Protein AF-A0ABD5Y658-F1 (afdb_monomer_lite)

Secondary structure (DSSP, 8-state):
---EEEEEEEEEESSHHHHHHHHHHHHHTTSB-TTS-B--S----------SEETTTTEEEEEEEEEESGGGSHHHH-TTEEEEEEEEEESSSSS-EEEEEE-GGGGS--TT---SEEEEEE-HHHHHHHTT-----TTTS-HHHHHHHHHHHHHHHHHHHSPPPPTTS-SSS--

Structure (mmCIF, N/CA/C/O backbone):
data_AF-A0ABD5Y658-F1
#
_entry.id   AF-A0ABD5Y658-F1
#
loop_
_atom_site.group_PDB
_atom_site.id
_atom_site.type_symbol
_atom_site.label_atom_id
_atom_site.label_alt_id
_atom_site.label_comp_id
_atom_site.label_asym_id
_atom_site.label_entity_id
_atom_site.label_seq_id
_atom_site.pdbx_PDB_ins_code
_atom_site.Cartn_x
_atom_site.Cartn_y
_atom_site.Cartn_z
_atom_site.occupancy
_atom_site.B_iso_or_equiv
_atom_site.auth_seq_id
_atom_site.auth_comp_id
_atom_site.auth_asym_id
_atom_site.auth_atom_id
_atom_site.pdbx_PDB_model_num
ATOM 1 N N . MET A 1 1 ? 17.519 9.164 2.815 1.00 67.25 1 MET A N 1
ATOM 2 C CA . MET A 1 1 ? 17.135 9.092 1.383 1.00 67.25 1 MET A CA 1
ATOM 3 C C . MET A 1 1 ? 15.615 9.175 1.281 1.00 67.25 1 MET A C 1
ATOM 5 O O . MET A 1 1 ? 14.969 8.716 2.213 1.00 67.25 1 MET A O 1
ATOM 9 N N . SER A 1 2 ? 15.029 9.773 0.244 1.00 81.75 2 SER A N 1
ATOM 10 C CA . SER A 1 2 ? 13.578 9.704 -0.038 1.00 81.75 2 SER A CA 1
ATOM 11 C C . SER A 1 2 ? 13.346 8.867 -1.292 1.00 81.75 2 SER A C 1
ATOM 13 O O . SER A 1 2 ? 14.250 8.839 -2.120 1.00 81.75 2 SER A O 1
ATOM 15 N N . PHE A 1 3 ? 12.192 8.214 -1.407 1.00 87.62 3 PHE A N 1
ATOM 16 C CA . PHE A 1 3 ? 11.737 7.584 -2.650 1.00 87.62 3 PHE A CA 1
ATOM 17 C C . PHE A 1 3 ? 10.263 7.921 -2.898 1.00 87.62 3 PHE A C 1
ATOM 19 O O . PHE A 1 3 ? 9.556 8.303 -1.955 1.00 87.62 3 PHE A O 1
ATOM 26 N N . TYR A 1 4 ? 9.816 7.753 -4.137 1.00 90.44 4 TYR A N 1
ATOM 27 C CA . TYR A 1 4 ? 8.427 7.944 -4.550 1.00 90.44 4 TYR A CA 1
ATOM 28 C C . TYR A 1 4 ? 7.811 6.629 -5.017 1.00 90.44 4 TYR A C 1
ATOM 30 O O . TYR A 1 4 ? 8.437 5.849 -5.739 1.00 90.44 4 TYR A O 1
ATOM 38 N N . ALA A 1 5 ? 6.574 6.397 -4.597 1.00 93.19 5 ALA A N 1
ATOM 39 C CA . ALA A 1 5 ? 5.818 5.213 -4.961 1.00 93.19 5 ALA A CA 1
ATOM 40 C C . ALA A 1 5 ? 4.386 5.595 -5.307 1.00 93.19 5 ALA A C 1
ATOM 42 O O . ALA A 1 5 ? 3.806 6.454 -4.638 1.00 93.19 5 ALA A O 1
ATOM 43 N N . THR A 1 6 ? 3.822 4.943 -6.315 1.00 93.81 6 THR A N 1
ATOM 44 C CA . THR A 1 6 ? 2.373 4.922 -6.475 1.00 93.81 6 THR A CA 1
ATOM 45 C C . THR A 1 6 ? 1.817 3.959 -5.436 1.00 93.81 6 THR A C 1
ATOM 47 O O . THR A 1 6 ? 2.302 2.832 -5.319 1.00 93.81 6 THR A O 1
ATOM 50 N N . VAL A 1 7 ? 0.855 4.421 -4.643 1.00 94.19 7 VAL A N 1
ATOM 51 C CA . VAL A 1 7 ? 0.183 3.622 -3.610 1.00 94.19 7 VAL A CA 1
ATOM 52 C C . VAL A 1 7 ? -1.312 3.743 -3.833 1.00 94.19 7 VAL A C 1
ATOM 54 O O . VAL A 1 7 ? -1.801 4.840 -4.067 1.00 94.19 7 VAL A O 1
ATOM 57 N N . VAL A 1 8 ? 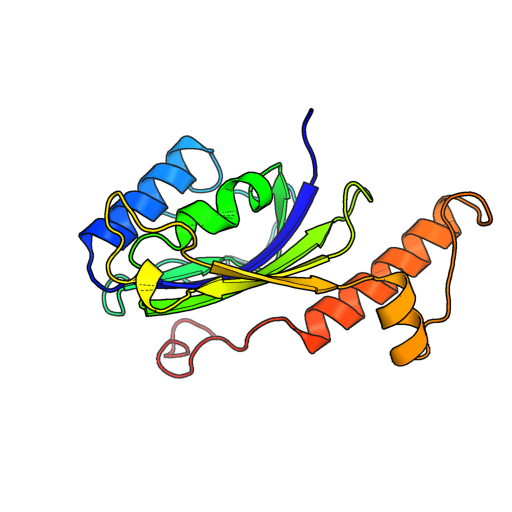-2.029 2.630 -3.744 1.00 93.75 8 VAL A N 1
ATOM 58 C CA . VAL A 1 8 ? -3.490 2.594 -3.825 1.00 93.75 8 VAL A CA 1
ATOM 59 C C . VAL A 1 8 ? -4.027 1.460 -2.975 1.00 93.75 8 VAL A C 1
ATOM 61 O O . VAL A 1 8 ? -3.388 0.416 -2.833 1.00 93.75 8 VAL A O 1
ATOM 64 N N . GLY A 1 9 ? -5.211 1.658 -2.414 1.00 94.38 9 GLY A N 1
ATOM 65 C CA . GLY A 1 9 ? -6.013 0.575 -1.882 1.00 94.38 9 GLY A CA 1
ATOM 66 C C . GLY A 1 9 ? -6.850 0.990 -0.692 1.00 94.38 9 GLY A C 1
ATOM 67 O O . GLY A 1 9 ? -7.291 2.132 -0.600 1.00 94.38 9 GLY A O 1
ATOM 68 N N . TYR A 1 10 ? -7.104 0.057 0.215 1.00 94.62 10 TYR A N 1
ATOM 69 C CA . TYR A 1 10 ? -7.946 0.309 1.377 1.00 94.62 10 TYR A CA 1
ATOM 70 C C . TYR A 1 10 ? -7.533 -0.548 2.572 1.00 94.62 10 TYR A C 1
ATOM 72 O O . TYR A 1 10 ? -6.912 -1.602 2.424 1.00 94.62 10 TYR A O 1
ATOM 80 N N . ILE A 1 11 ? -7.899 -0.097 3.769 1.00 95.94 11 ILE A N 1
ATOM 81 C CA . ILE A 1 11 ? -7.718 -0.831 5.021 1.00 95.94 11 ILE A CA 1
ATOM 82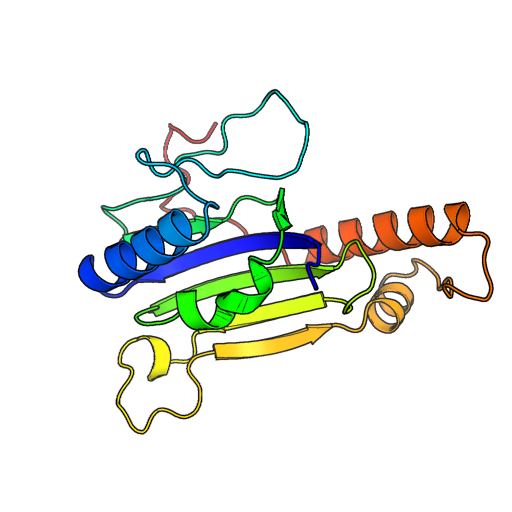 C C . ILE A 1 11 ? -8.983 -0.668 5.857 1.00 95.94 11 ILE A C 1
ATOM 84 O O . ILE A 1 11 ? -9.397 0.455 6.145 1.00 95.94 11 ILE A O 1
ATOM 88 N N . GLN A 1 12 ? -9.573 -1.787 6.266 1.00 95.56 12 GLN A N 1
ATOM 89 C CA . GLN A 1 12 ? -10.685 -1.820 7.206 1.00 95.56 12 GLN A CA 1
ATOM 90 C C . GLN A 1 12 ? -10.184 -2.209 8.595 1.00 95.56 12 GLN A C 1
ATOM 92 O O . GLN A 1 12 ? -9.413 -3.159 8.746 1.00 95.56 12 GLN A O 1
ATOM 97 N N . TYR A 1 13 ? -10.638 -1.492 9.617 1.00 96.56 13 TYR A N 1
ATOM 98 C CA . TYR A 1 13 ? -10.183 -1.645 10.993 1.00 96.56 13 TYR A CA 1
ATOM 99 C C . TYR A 1 13 ? -11.254 -2.263 11.882 1.00 96.56 13 TYR A C 1
ATOM 101 O O . TYR A 1 13 ? -12.448 -2.019 11.742 1.00 96.56 13 TYR A O 1
ATOM 109 N N . ARG A 1 14 ? -10.809 -3.004 12.899 1.00 96.06 14 ARG A N 1
ATOM 110 C CA . ARG A 1 14 ? -11.710 -3.622 13.885 1.00 96.06 14 ARG A CA 1
ATOM 111 C C . ARG A 1 14 ? -12.394 -2.627 14.825 1.00 96.06 14 ARG A C 1
ATOM 113 O O . ARG A 1 14 ? -13.366 -2.983 15.485 1.00 96.06 14 ARG A O 1
ATOM 120 N N . SER A 1 15 ? -11.813 -1.439 15.013 1.00 96.19 15 SER A N 1
ATOM 121 C CA . SER A 1 15 ? -12.356 -0.406 15.899 1.00 96.19 15 SER A CA 1
ATOM 122 C C . SER A 1 15 ? -11.865 0.991 15.529 1.00 96.19 15 SER A C 1
ATOM 124 O O . SER A 1 15 ? -10.781 1.150 14.962 1.00 96.19 15 SER A O 1
ATOM 126 N N . GLN A 1 16 ? -12.634 2.002 15.946 1.00 96.56 16 GLN A N 1
ATOM 127 C CA . GLN A 1 16 ? -12.309 3.416 15.743 1.00 96.56 16 GLN A CA 1
ATOM 128 C C . GLN A 1 16 ? -10.918 3.780 16.272 1.00 96.56 16 GLN A C 1
ATOM 130 O O . GLN A 1 16 ? -10.183 4.497 15.614 1.00 96.56 16 GLN A O 1
ATOM 135 N N . THR A 1 17 ? -10.502 3.221 17.412 1.00 96.44 17 THR A N 1
ATOM 136 C CA . THR A 1 17 ? -9.178 3.492 17.995 1.00 96.44 17 THR A CA 1
ATOM 137 C C . THR A 1 17 ? -8.022 3.130 17.059 1.00 96.44 17 THR A C 1
ATOM 139 O O . THR A 1 17 ? -7.010 3.826 17.051 1.00 96.44 17 THR A O 1
ATOM 142 N N . PHE A 1 18 ? -8.143 2.047 16.282 1.00 96.94 18 PHE A N 1
ATOM 143 C CA . PHE A 1 18 ? -7.098 1.667 15.324 1.00 96.94 18 PHE A CA 1
ATOM 144 C C . PHE A 1 18 ? -7.137 2.534 14.068 1.00 96.94 18 PHE A C 1
ATOM 146 O O . PHE A 1 18 ? -6.075 2.943 13.601 1.00 96.94 18 PHE A O 1
ATOM 153 N N . LEU A 1 19 ? -8.336 2.875 13.584 1.00 96.81 19 LEU A N 1
ATOM 154 C CA . LEU A 1 19 ? -8.494 3.838 12.496 1.00 96.81 19 LEU A CA 1
ATOM 155 C C . LEU A 1 19 ? -7.871 5.190 12.878 1.00 96.81 19 LEU A C 1
ATOM 157 O O . LEU A 1 19 ? -7.011 5.687 12.159 1.00 96.81 19 LEU A O 1
ATOM 161 N N . ASP A 1 20 ? -8.211 5.739 14.045 1.00 96.19 20 ASP A N 1
ATOM 162 C CA . ASP A 1 20 ? -7.666 7.008 14.543 1.00 96.19 20 ASP A CA 1
ATOM 163 C C . ASP A 1 20 ? -6.134 6.973 14.636 1.00 96.19 20 ASP A C 1
ATOM 165 O O . ASP A 1 20 ? -5.464 7.905 14.195 1.00 96.19 20 ASP A O 1
ATOM 169 N N . ALA A 1 21 ? -5.560 5.874 15.138 1.00 96.12 21 ALA A N 1
ATOM 170 C CA . ALA A 1 21 ? -4.110 5.711 15.220 1.00 96.12 21 ALA A CA 1
ATOM 171 C C . ALA A 1 21 ? -3.435 5.694 13.835 1.00 96.12 21 ALA A C 1
ATOM 173 O O . ALA A 1 21 ? -2.336 6.239 13.673 1.00 96.12 21 ALA A O 1
ATOM 174 N N . ALA A 1 22 ? -4.076 5.089 12.830 1.00 96.56 22 ALA A N 1
ATOM 175 C CA . ALA A 1 22 ? -3.599 5.124 11.452 1.00 96.56 22 ALA A CA 1
ATOM 176 C C . ALA A 1 22 ? -3.693 6.540 10.862 1.00 96.56 22 ALA A C 1
ATOM 178 O O . ALA A 1 22 ? -2.718 7.019 10.278 1.00 96.56 22 ALA A O 1
ATOM 179 N N . LEU A 1 23 ? -4.809 7.245 11.078 1.00 95.69 23 LEU A N 1
ATOM 180 C CA . LEU A 1 23 ? -4.991 8.632 10.638 1.00 95.69 23 LEU A CA 1
ATOM 181 C C . LEU A 1 23 ? -3.960 9.567 11.275 1.00 95.69 23 LEU A C 1
ATOM 183 O O . LEU A 1 23 ? -3.337 10.362 10.577 1.00 95.69 23 LEU A O 1
ATOM 187 N N . ASP A 1 24 ? -3.707 9.440 12.576 1.00 95.88 24 ASP A N 1
ATOM 188 C CA . ASP A 1 24 ? -2.701 10.238 13.280 1.00 95.88 24 ASP A CA 1
ATOM 189 C C . ASP A 1 24 ? -1.295 9.993 12.738 1.00 95.88 24 ASP A C 1
ATOM 191 O O . ASP A 1 24 ? -0.528 10.938 12.537 1.00 95.88 24 ASP A O 1
ATOM 195 N N . LYS A 1 25 ? -0.959 8.736 12.433 1.00 95.88 25 LYS A N 1
ATOM 196 C CA . LYS A 1 25 ? 0.310 8.399 11.785 1.00 95.88 25 LYS A CA 1
ATOM 197 C C . LYS A 1 25 ? 0.422 9.036 10.400 1.00 95.88 25 LYS A C 1
ATOM 199 O O . LYS A 1 25 ? 1.484 9.565 10.062 1.00 95.88 25 LYS A O 1
ATOM 204 N N . LEU A 1 26 ? -0.655 9.013 9.617 1.00 95.75 26 LEU A N 1
ATOM 205 C CA . LEU A 1 26 ? -0.678 9.600 8.281 1.00 95.75 26 LEU A CA 1
ATOM 206 C C . LEU A 1 26 ? -0.563 11.131 8.314 1.00 95.75 26 LEU A C 1
ATOM 208 O O . LEU A 1 26 ? 0.215 11.707 7.551 1.00 95.75 26 LEU A O 1
ATOM 212 N N . ARG A 1 27 ? -1.266 11.785 9.245 1.00 94.69 27 ARG A N 1
ATOM 213 C CA . ARG A 1 27 ? -1.168 13.231 9.502 1.00 94.69 27 ARG A CA 1
ATOM 214 C C . ARG A 1 27 ? 0.230 13.625 9.966 1.00 94.69 27 ARG A C 1
ATOM 216 O O . ARG A 1 27 ? 0.804 14.578 9.447 1.00 94.69 27 ARG A O 1
ATOM 223 N N . TYR A 1 28 ? 0.814 12.872 10.901 1.00 94.75 28 TYR A N 1
ATOM 224 C CA . TYR A 1 28 ? 2.172 13.120 11.393 1.00 94.75 28 TYR A CA 1
ATOM 225 C C . TYR A 1 28 ? 3.219 13.010 10.278 1.00 94.75 28 TYR A C 1
ATOM 227 O O . TYR A 1 28 ? 4.169 13.791 10.234 1.00 94.75 28 TYR A O 1
ATOM 235 N N . GLY A 1 29 ? 3.038 12.062 9.358 1.00 92.56 29 GLY A N 1
ATOM 236 C CA . GLY A 1 29 ? 3.889 11.925 8.179 1.00 92.56 29 GLY A CA 1
ATOM 237 C C . GLY A 1 29 ? 3.610 12.932 7.061 1.00 92.56 29 GLY A C 1
ATOM 238 O O . GLY A 1 29 ? 4.386 12.999 6.110 1.00 92.56 29 GLY A O 1
ATOM 239 N N . GLY A 1 30 ? 2.550 13.738 7.183 1.00 91.75 30 GLY A N 1
ATOM 240 C CA . GLY A 1 30 ? 2.189 14.789 6.234 1.00 91.75 30 GLY A CA 1
ATOM 241 C C . GLY A 1 30 ? 1.429 14.314 4.995 1.00 91.75 30 GLY A C 1
ATOM 242 O O . GLY A 1 30 ? 1.288 15.105 4.066 1.00 91.75 30 GLY A O 1
ATOM 243 N N . TRP A 1 31 ? 0.944 13.067 4.973 1.00 92.75 31 TRP A N 1
ATOM 244 C CA . TRP A 1 31 ? 0.146 12.517 3.865 1.00 92.75 31 TRP A CA 1
ATOM 245 C C . TRP A 1 31 ? -1.343 12.817 3.994 1.00 92.75 31 TRP A C 1
ATOM 247 O O . TRP A 1 31 ? -2.048 12.767 2.996 1.00 92.75 31 TRP A O 1
ATOM 257 N N . LEU A 1 32 ? -1.808 13.143 5.201 1.00 91.31 32 LEU A N 1
ATOM 258 C CA . LEU A 1 32 ? -3.147 13.670 5.447 1.00 91.31 32 LEU A CA 1
ATOM 259 C C . LEU A 1 32 ? -3.058 15.066 6.062 1.00 91.31 32 LEU A C 1
ATOM 261 O O . LEU A 1 32 ? -2.141 15.360 6.837 1.00 91.31 32 LEU A O 1
ATOM 265 N N . ASP A 1 33 ? -4.025 15.919 5.747 1.00 88.00 33 ASP A N 1
ATOM 266 C CA . ASP A 1 33 ? -4.251 17.159 6.480 1.00 88.00 33 ASP A CA 1
ATOM 267 C C . ASP A 1 33 ? -5.177 16.969 7.700 1.00 88.00 33 ASP A C 1
ATOM 269 O O . ASP A 1 33 ? -5.534 15.854 8.091 1.00 88.00 33 ASP A O 1
ATOM 273 N N . THR A 1 34 ? -5.542 18.076 8.349 1.00 87.00 34 THR A N 1
ATOM 274 C CA . THR A 1 34 ? -6.420 18.072 9.530 1.00 87.00 34 THR A CA 1
ATOM 275 C C . THR A 1 34 ? -7.860 17.667 9.224 1.00 87.00 34 THR A C 1
ATOM 277 O O . THR A 1 34 ? -8.595 17.337 10.149 1.00 87.00 34 THR A O 1
ATOM 280 N N . GLU A 1 35 ? -8.257 17.689 7.955 1.00 86.06 35 GLU A N 1
ATOM 281 C CA . GLU A 1 35 ? -9.583 17.318 7.462 1.00 86.06 35 GLU A CA 1
ATOM 282 C C . GLU A 1 35 ? -9.600 15.900 6.863 1.00 86.06 35 GLU A C 1
ATOM 284 O O . GLU A 1 35 ? -10.620 15.476 6.331 1.00 86.06 35 GLU A O 1
ATOM 289 N N . ASN A 1 36 ? -8.503 15.138 6.996 1.00 85.62 36 ASN A N 1
ATOM 290 C CA . ASN A 1 36 ? -8.302 13.816 6.387 1.00 85.62 36 ASN A CA 1
ATOM 291 C C . ASN A 1 36 ? -8.257 13.820 4.855 1.00 85.62 36 ASN A C 1
ATOM 293 O O . ASN A 1 36 ? -8.537 12.796 4.231 1.00 85.62 36 ASN A O 1
ATOM 297 N N . GLN A 1 37 ? -7.863 14.934 4.244 1.00 86.12 37 GLN A N 1
ATOM 298 C CA . GLN A 1 37 ? -7.618 14.988 2.808 1.00 86.12 37 GLN A CA 1
ATOM 299 C C . GLN A 1 37 ? -6.183 14.556 2.502 1.00 86.12 37 GLN A C 1
ATOM 301 O O . GLN A 1 37 ? -5.238 14.958 3.193 1.00 86.12 37 GLN A O 1
ATOM 306 N N . TRP A 1 38 ? -6.015 13.735 1.462 1.00 88.38 38 TRP A N 1
ATOM 307 C CA . TRP A 1 38 ? -4.698 13.275 1.032 1.00 88.38 38 TRP A CA 1
ATOM 308 C C . TRP A 1 38 ? -3.871 14.403 0.426 1.00 88.38 38 TRP A C 1
ATOM 310 O O . TRP A 1 38 ? -4.339 15.186 -0.394 1.00 88.38 38 TRP A O 1
ATOM 320 N N . ARG A 1 39 ? -2.599 14.445 0.816 1.00 86.88 39 ARG A N 1
ATOM 321 C CA . ARG A 1 39 ? -1.568 15.291 0.223 1.00 86.88 39 ARG A CA 1
ATOM 322 C C . ARG A 1 39 ? -0.678 14.424 -0.645 1.00 86.88 39 ARG A C 1
ATOM 324 O O . ARG A 1 39 ? 0.011 13.535 -0.138 1.00 86.88 39 ARG A O 1
ATOM 331 N N . THR A 1 40 ? -0.704 14.694 -1.939 1.00 78.88 40 THR A N 1
ATOM 332 C CA . THR A 1 40 ? 0.022 13.931 -2.950 1.00 78.88 40 THR A CA 1
ATOM 333 C C . THR A 1 40 ? 1.060 14.825 -3.622 1.00 78.88 40 THR A C 1
ATOM 335 O O . THR A 1 40 ? 0.983 16.054 -3.557 1.00 78.88 40 THR A O 1
ATOM 338 N N . ASP A 1 41 ? 2.094 14.215 -4.203 1.00 74.38 41 ASP A N 1
ATOM 339 C CA . ASP A 1 41 ? 3.148 14.958 -4.910 1.00 74.38 41 ASP A CA 1
ATOM 340 C C . ASP A 1 41 ? 2.812 15.179 -6.398 1.00 74.38 41 ASP A C 1
ATOM 342 O O . ASP A 1 41 ? 3.621 15.744 -7.144 1.00 74.38 41 ASP A O 1
ATOM 346 N N . SER A 1 42 ? 1.635 14.743 -6.861 1.00 62.53 42 SER A N 1
ATOM 347 C CA . SER A 1 42 ? 1.178 15.009 -8.219 1.00 62.53 42 SER A CA 1
ATOM 348 C C . SER A 1 42 ? 0.697 16.464 -8.327 1.00 62.53 42 SER A C 1
ATOM 350 O O . SER A 1 42 ? -0.109 16.953 -7.545 1.00 62.53 42 SER A O 1
ATOM 352 N N . GLN A 1 43 ? 1.203 17.206 -9.318 1.00 47.91 43 GLN A N 1
ATOM 353 C CA . GLN A 1 43 ? 0.736 18.572 -9.630 1.00 47.91 43 GLN A CA 1
ATOM 354 C C . GLN A 1 43 ? -0.643 18.580 -10.318 1.00 47.91 43 GLN A C 1
ATOM 356 O O . GLN A 1 43 ? -0.995 19.539 -11.004 1.00 47.91 43 GLN A O 1
ATOM 361 N N . SER A 1 44 ? -1.402 17.494 -10.201 1.00 46.06 44 SER A N 1
ATOM 362 C CA . SER A 1 44 ? -2.687 17.336 -10.859 1.00 46.06 44 SER A CA 1
ATOM 363 C C . SER A 1 44 ? -3.758 18.042 -10.036 1.00 46.06 44 SER A C 1
ATOM 365 O O . SER A 1 44 ? -4.416 17.448 -9.191 1.00 46.06 44 SER A O 1
ATOM 367 N N . GLU A 1 45 ? -3.926 19.340 -10.292 1.00 41.22 45 GLU A N 1
ATOM 368 C CA . GLU A 1 45 ? -5.173 20.037 -9.987 1.00 41.22 45 GLU A CA 1
ATOM 369 C C . GLU A 1 45 ? -6.332 19.271 -10.645 1.00 41.22 45 GLU A C 1
ATOM 371 O O . GLU A 1 45 ? -6.325 19.096 -11.866 1.00 41.22 45 GLU A O 1
ATOM 376 N N . GLY A 1 46 ? -7.342 18.841 -9.885 1.00 40.66 46 GLY A N 1
ATOM 377 C CA . GLY A 1 46 ? -8.641 18.583 -10.508 1.00 40.66 46 GLY A CA 1
ATOM 378 C C . GLY A 1 46 ? -9.631 17.737 -9.737 1.00 40.66 46 GLY A C 1
ATOM 379 O O . GLY A 1 46 ? -10.735 18.214 -9.496 1.00 40.66 46 GLY A O 1
ATOM 380 N N . ASP A 1 47 ? -9.272 16.523 -9.335 1.00 39.56 47 ASP A N 1
ATOM 381 C CA . ASP A 1 47 ? -10.287 15.577 -8.875 1.00 39.56 47 ASP A CA 1
ATOM 382 C C . ASP A 1 47 ? -10.174 15.376 -7.369 1.00 39.56 47 ASP A C 1
ATOM 384 O O . ASP A 1 47 ? -9.221 14.782 -6.864 1.00 39.56 47 ASP A O 1
ATOM 388 N N . ALA A 1 48 ? -11.155 15.916 -6.640 1.00 41.75 48 ALA A N 1
ATOM 389 C CA . ALA A 1 48 ? -11.356 15.585 -5.241 1.00 41.75 48 ALA A CA 1
ATOM 390 C C . ALA A 1 48 ? -11.479 14.063 -5.150 1.00 41.75 48 ALA A C 1
ATOM 392 O O . ALA A 1 48 ? -12.459 13.484 -5.620 1.00 41.75 48 ALA A O 1
ATOM 393 N N . HIS A 1 49 ? -10.460 13.408 -4.594 1.00 51.12 49 HIS A N 1
ATOM 394 C CA . HIS A 1 49 ? -10.570 11.991 -4.310 1.00 51.12 49 HIS A CA 1
ATOM 395 C C . HIS A 1 49 ? -11.786 11.790 -3.395 1.00 51.12 49 HIS A C 1
ATOM 397 O O . HIS A 1 49 ? -11.967 12.575 -2.456 1.00 51.12 49 HIS A O 1
ATOM 403 N N . PRO A 1 50 ? -12.636 10.785 -3.670 1.00 54.66 50 PRO A N 1
ATOM 404 C CA . PRO A 1 50 ? -13.801 10.508 -2.845 1.00 54.66 50 PRO A CA 1
ATOM 405 C C . PRO A 1 50 ? -13.415 10.361 -1.368 1.00 54.66 50 PRO A C 1
ATOM 407 O O . PRO A 1 50 ? -12.249 10.079 -1.058 1.00 54.66 50 PRO A O 1
ATOM 410 N N . SER A 1 51 ? -14.389 10.553 -0.466 1.00 60.88 51 SER A N 1
ATOM 411 C CA . SER A 1 51 ? -14.173 10.534 0.989 1.00 60.88 51 SER A CA 1
ATOM 412 C C . SER A 1 51 ? -13.245 9.389 1.381 1.00 60.88 51 SER A C 1
ATOM 414 O O . SER A 1 51 ? -13.592 8.214 1.297 1.00 60.88 51 SER A O 1
ATOM 416 N N . SER A 1 52 ? -12.022 9.749 1.762 1.00 79.62 52 SER A N 1
ATOM 417 C CA . SER A 1 52 ? -10.935 8.788 1.945 1.00 79.62 52 SER A CA 1
ATOM 418 C C . SER A 1 52 ? -10.968 8.105 3.309 1.00 79.62 52 SER A C 1
ATOM 420 O O . SER A 1 52 ? -10.155 7.232 3.604 1.00 79.62 52 SER A O 1
ATOM 422 N N . VAL A 1 53 ? -11.912 8.514 4.152 1.00 87.75 53 VAL A N 1
ATOM 423 C CA . VAL A 1 53 ? -12.191 7.914 5.447 1.00 87.75 53 VAL A CA 1
ATOM 424 C C . VAL A 1 53 ? -13.694 7.723 5.547 1.00 87.75 53 VAL A C 1
ATOM 426 O O . VAL A 1 53 ? -14.459 8.674 5.396 1.00 87.75 53 VAL A O 1
ATOM 429 N N . ASP A 1 54 ? -14.104 6.498 5.836 1.00 87.75 54 ASP A N 1
ATOM 430 C CA . ASP A 1 54 ? -15.470 6.167 6.209 1.00 87.75 54 ASP A CA 1
ATOM 431 C C . ASP A 1 54 ? -15.445 5.660 7.652 1.00 87.75 54 ASP A C 1
ATOM 433 O O . ASP A 1 54 ? -15.073 4.521 7.944 1.00 87.75 54 ASP A O 1
ATOM 437 N N . SER A 1 55 ? -15.802 6.549 8.576 1.00 87.62 55 SER A N 1
ATOM 438 C CA . SER A 1 55 ? -15.821 6.248 10.008 1.00 87.62 55 SER A CA 1
ATOM 439 C C . SER A 1 55 ? -16.953 5.297 10.400 1.00 87.62 55 SER A C 1
ATOM 441 O O . SER A 1 55 ? -16.850 4.644 11.436 1.00 87.62 55 SER A O 1
ATOM 443 N N . GLU A 1 56 ? -18.027 5.199 9.609 1.00 88.88 56 GLU A N 1
ATOM 444 C CA . GLU A 1 56 ? -19.132 4.277 9.896 1.00 88.88 56 GLU A CA 1
ATOM 445 C C . GLU A 1 56 ? -18.704 2.833 9.626 1.00 88.88 56 GLU A C 1
ATOM 447 O O . GLU A 1 56 ? -18.965 1.943 10.438 1.00 88.88 56 GLU A O 1
ATOM 452 N N . ASN A 1 57 ? -17.974 2.619 8.529 1.00 89.88 57 ASN A N 1
ATOM 453 C CA . ASN A 1 57 ? -17.445 1.313 8.132 1.00 89.88 57 ASN A CA 1
ATOM 454 C C . ASN A 1 57 ? -16.014 1.038 8.628 1.00 89.88 57 ASN A C 1
ATOM 456 O O . ASN A 1 57 ? -15.455 -0.021 8.324 1.00 89.88 57 ASN A O 1
ATOM 460 N N . LEU A 1 58 ? -15.439 1.955 9.417 1.00 94.31 58 LEU A N 1
ATOM 461 C CA . LEU A 1 58 ? -14.078 1.887 9.960 1.00 94.31 58 LEU A CA 1
ATOM 462 C C . LEU A 1 58 ? -13.020 1.675 8.871 1.00 94.31 58 LEU A C 1
ATOM 464 O O . LEU A 1 58 ? -12.154 0.806 8.983 1.00 94.31 58 LEU A O 1
ATOM 468 N N . LEU A 1 59 ? -13.103 2.461 7.806 1.00 92.69 59 LEU A N 1
ATOM 469 C CA . LEU A 1 59 ? -12.328 2.274 6.593 1.00 92.69 59 LEU A CA 1
ATOM 470 C C . LEU A 1 59 ? -11.457 3.491 6.281 1.00 92.69 59 LEU A C 1
ATOM 472 O O . LEU A 1 59 ? -11.903 4.636 6.322 1.00 92.69 59 LEU A O 1
ATOM 476 N N . LEU A 1 60 ? -10.220 3.206 5.888 1.00 93.94 60 LEU A N 1
ATOM 477 C CA . LEU A 1 60 ? -9.319 4.128 5.213 1.00 93.94 60 LEU A CA 1
ATOM 478 C C . LEU A 1 60 ? -9.178 3.715 3.745 1.00 93.94 60 LEU A C 1
ATOM 480 O O . LEU A 1 60 ? -8.800 2.579 3.465 1.00 93.94 60 LEU A O 1
ATOM 484 N N . VAL A 1 61 ? -9.394 4.650 2.826 1.00 92.56 61 VAL A N 1
ATOM 485 C CA . VAL A 1 61 ? -9.095 4.509 1.398 1.00 92.56 61 VAL A CA 1
ATOM 486 C C . VAL A 1 61 ? -7.853 5.330 1.071 1.00 92.56 61 VAL A C 1
ATOM 488 O O . VAL A 1 61 ? -7.769 6.516 1.392 1.00 92.56 61 VAL A O 1
ATOM 491 N N . VAL A 1 62 ? -6.884 4.689 0.423 1.00 92.31 62 VAL A N 1
ATOM 492 C CA . VAL A 1 62 ? -5.692 5.322 -0.144 1.00 92.31 62 VAL A CA 1
ATOM 493 C C . VAL A 1 62 ? -5.931 5.487 -1.646 1.00 92.31 62 VAL A C 1
ATOM 495 O O . VAL A 1 62 ? -5.944 4.482 -2.363 1.00 92.31 62 VAL A O 1
ATOM 498 N N . PRO A 1 63 ? -6.164 6.712 -2.144 1.00 89.38 63 PRO A N 1
ATOM 499 C CA . PRO A 1 63 ? -6.370 6.929 -3.564 1.00 89.38 63 PRO A CA 1
ATOM 500 C C . PRO A 1 63 ? -5.092 6.621 -4.343 1.00 89.38 63 PRO A C 1
ATOM 502 O O . PRO A 1 63 ? -3.988 6.746 -3.822 1.00 89.38 63 PRO A O 1
ATOM 505 N N . SER A 1 64 ? -5.254 6.220 -5.604 1.00 88.69 64 SER A N 1
ATOM 506 C CA . SER A 1 64 ? -4.119 5.963 -6.489 1.00 88.69 64 SER A CA 1
ATOM 507 C C . SER A 1 64 ? -3.402 7.260 -6.837 1.00 88.69 64 SER A C 1
ATOM 509 O O . SER A 1 64 ? -3.790 7.953 -7.777 1.00 88.69 64 SER A O 1
ATOM 511 N N . ASP A 1 65 ? -2.313 7.543 -6.131 1.00 89.62 65 ASP A N 1
ATOM 512 C CA . ASP A 1 65 ? -1.451 8.683 -6.424 1.00 89.62 65 ASP A CA 1
ATOM 513 C C . ASP A 1 65 ? 0.014 8.412 -6.040 1.00 89.62 65 ASP A C 1
ATOM 515 O O . ASP A 1 65 ? 0.373 7.367 -5.487 1.00 89.62 65 ASP A O 1
ATOM 519 N N . LEU A 1 66 ? 0.887 9.352 -6.389 1.00 90.62 66 LEU A N 1
ATOM 520 C CA . LEU A 1 66 ? 2.298 9.369 -6.073 1.00 90.62 66 LEU A CA 1
ATOM 521 C C . LEU A 1 66 ? 2.522 9.929 -4.667 1.00 90.62 66 LEU A C 1
ATOM 523 O O . LEU A 1 66 ? 2.294 11.111 -4.393 1.00 90.62 66 LEU A O 1
ATOM 527 N N . TYR A 1 67 ? 3.074 9.087 -3.801 1.00 91.56 67 TYR A N 1
ATOM 528 C CA . TYR A 1 67 ? 3.405 9.444 -2.432 1.00 91.56 67 TYR A CA 1
ATOM 529 C C . TYR A 1 67 ? 4.898 9.325 -2.173 1.00 91.56 67 TYR A C 1
ATOM 531 O O . TYR A 1 67 ? 5.531 8.283 -2.391 1.00 91.56 67 TYR A O 1
ATOM 539 N N . ARG A 1 68 ? 5.475 10.372 -1.589 1.00 92.56 68 ARG A N 1
ATOM 540 C CA . ARG A 1 68 ? 6.828 10.314 -1.050 1.00 92.56 68 ARG A CA 1
ATOM 541 C C . ARG A 1 68 ? 6.864 9.532 0.256 1.00 92.56 68 ARG A C 1
ATOM 543 O O . ARG A 1 68 ? 6.222 9.895 1.237 1.00 92.56 68 ARG A O 1
ATOM 550 N N . ASN A 1 69 ? 7.698 8.496 0.303 1.00 92.62 69 ASN A N 1
ATOM 551 C CA . ASN A 1 69 ? 7.986 7.664 1.478 1.00 92.62 69 ASN A CA 1
ATOM 552 C C . ASN A 1 69 ? 6.799 6.922 2.134 1.00 92.62 69 ASN A C 1
ATOM 554 O O . ASN A 1 69 ? 7.062 6.194 3.091 1.00 92.62 69 ASN A O 1
ATOM 558 N N . LEU A 1 70 ? 5.547 7.046 1.670 1.00 93.94 70 LEU A N 1
ATOM 559 C CA . LEU A 1 70 ? 4.388 6.381 2.296 1.00 93.94 70 LEU A CA 1
ATOM 560 C C . LEU A 1 70 ? 4.574 4.861 2.371 1.00 93.94 70 LEU A C 1
ATOM 562 O O . LEU A 1 70 ? 4.374 4.256 3.421 1.00 93.94 70 LEU A O 1
ATOM 566 N N . ALA A 1 71 ? 5.091 4.253 1.302 1.00 93.25 71 ALA A N 1
ATOM 567 C CA . ALA A 1 71 ? 5.347 2.817 1.267 1.00 93.25 71 ALA A CA 1
ATOM 568 C C . ALA A 1 71 ? 6.373 2.325 2.310 1.00 93.25 71 ALA A C 1
ATOM 570 O O . ALA A 1 71 ? 6.484 1.131 2.547 1.00 93.25 71 ALA A O 1
ATOM 571 N N . ARG A 1 72 ? 7.124 3.216 2.979 1.00 92.19 72 ARG A N 1
ATOM 572 C CA . ARG A 1 72 ? 8.018 2.821 4.087 1.00 92.19 72 ARG A CA 1
ATOM 573 C C . ARG A 1 72 ? 7.279 2.425 5.349 1.00 92.19 72 ARG A C 1
ATOM 575 O O . ARG A 1 72 ? 7.865 1.783 6.213 1.00 92.19 72 ARG A O 1
ATOM 582 N N . ILE A 1 73 ? 6.052 2.905 5.498 1.00 93.50 73 ILE A N 1
ATOM 583 C CA . ILE A 1 73 ? 5.260 2.712 6.705 1.00 93.50 73 ILE A CA 1
ATOM 584 C C . ILE A 1 73 ? 4.022 1.850 6.450 1.00 93.50 73 ILE A C 1
ATOM 586 O O . ILE A 1 73 ? 3.249 1.676 7.391 1.00 93.50 73 ILE A O 1
ATOM 590 N N . SER A 1 74 ? 3.829 1.325 5.231 1.00 94.38 74 SER A N 1
ATOM 591 C CA . SER A 1 74 ? 2.600 0.636 4.802 1.00 94.38 74 SER A CA 1
ATOM 592 C C . SER A 1 74 ? 2.196 -0.474 5.769 1.00 94.38 74 SER A C 1
ATOM 594 O O . SER A 1 74 ? 1.094 -0.437 6.307 1.00 94.38 74 SER A O 1
ATOM 596 N N . THR A 1 75 ? 3.127 -1.359 6.131 1.00 94.75 75 THR A N 1
ATOM 597 C CA . THR A 1 75 ? 2.904 -2.439 7.108 1.00 94.75 75 THR A CA 1
ATOM 598 C C . THR A 1 75 ? 2.337 -1.935 8.426 1.00 94.75 75 THR A C 1
ATOM 600 O O . THR A 1 75 ? 1.465 -2.548 9.031 1.00 94.75 75 THR A O 1
ATOM 603 N N . SER A 1 76 ? 2.802 -0.776 8.881 1.00 94.38 76 SER A N 1
ATOM 604 C CA . SER A 1 76 ? 2.393 -0.222 10.164 1.00 94.38 76 SER A CA 1
ATOM 605 C C . SER A 1 76 ? 1.008 0.431 10.150 1.00 94.38 76 SER A C 1
ATOM 607 O O . SER A 1 76 ? 0.504 0.760 11.223 1.00 94.38 76 SER A O 1
ATOM 609 N N . LEU A 1 77 ? 0.417 0.626 8.966 1.00 96.19 77 LEU A N 1
ATOM 610 C CA . LEU A 1 77 ? -0.978 1.037 8.803 1.00 96.19 77 LEU A CA 1
ATOM 611 C C . LEU A 1 77 ? -1.936 -0.142 9.014 1.00 96.19 77 LEU A C 1
ATOM 613 O O . LEU A 1 77 ? -3.068 0.074 9.413 1.00 96.19 77 LEU A O 1
ATOM 617 N N . PHE A 1 78 ? -1.486 -1.390 8.844 1.00 96.94 78 PHE A N 1
ATOM 618 C CA . PHE A 1 78 ? -2.330 -2.575 9.039 1.00 96.94 78 PHE A CA 1
ATOM 619 C C . PHE A 1 78 ? -2.535 -2.971 10.513 1.00 96.94 78 PHE A C 1
ATOM 621 O O . PHE A 1 78 ? -3.203 -3.958 10.805 1.00 96.94 78 PHE A O 1
ATOM 628 N N . VAL A 1 79 ? -1.990 -2.229 11.480 1.00 95.44 79 VAL A N 1
ATOM 629 C CA . VAL A 1 79 ? -2.216 -2.511 12.907 1.00 95.44 79 VAL A CA 1
ATOM 630 C C . VAL A 1 79 ? -3.701 -2.319 13.239 1.00 95.44 79 VAL A C 1
ATOM 632 O O . VAL A 1 79 ? -4.228 -1.216 13.153 1.00 95.44 79 VAL A O 1
ATOM 635 N N . GLY A 1 80 ? -4.371 -3.390 13.664 1.00 95.94 80 GLY A N 1
ATOM 636 C CA . GLY A 1 80 ? -5.811 -3.412 13.926 1.00 95.94 80 GLY A CA 1
ATOM 637 C C . GLY A 1 80 ? -6.683 -3.673 12.697 1.00 95.94 80 GLY A C 1
ATOM 638 O O . GLY A 1 80 ? -7.909 -3.603 12.825 1.00 95.94 80 GLY A O 1
ATOM 639 N N . ALA A 1 81 ? -6.081 -3.967 11.541 1.00 97.00 81 ALA A N 1
ATOM 640 C CA . ALA A 1 81 ? -6.804 -4.243 10.308 1.00 97.00 81 ALA A CA 1
ATOM 641 C C . ALA A 1 81 ? -7.491 -5.615 10.342 1.00 97.00 81 ALA A C 1
ATOM 643 O O . ALA A 1 81 ? -6.909 -6.605 10.785 1.00 97.00 81 ALA A O 1
ATOM 644 N N . THR A 1 82 ? -8.726 -5.668 9.855 1.00 96.12 82 THR A N 1
ATOM 645 C CA . THR A 1 82 ? -9.508 -6.900 9.664 1.00 96.12 82 THR A CA 1
ATOM 646 C C . THR A 1 82 ? -9.542 -7.342 8.213 1.00 96.12 82 THR A C 1
ATOM 648 O O . THR A 1 82 ? -9.659 -8.533 7.947 1.00 96.12 82 THR A O 1
ATOM 651 N N . ASP A 1 83 ? -9.442 -6.384 7.297 1.00 95.12 83 ASP A N 1
ATOM 652 C CA . ASP A 1 83 ? -9.358 -6.597 5.860 1.00 95.12 83 ASP A CA 1
ATOM 653 C C . ASP A 1 83 ? -8.602 -5.425 5.222 1.00 95.12 83 ASP A C 1
ATOM 655 O O . ASP A 1 83 ? -8.404 -4.377 5.848 1.00 95.12 83 ASP A O 1
ATOM 659 N N . GLY A 1 84 ? -8.148 -5.603 3.991 1.00 94.81 84 GLY A N 1
ATOM 660 C CA . GLY A 1 84 ? -7.497 -4.552 3.234 1.00 94.81 84 GLY A CA 1
ATOM 661 C C . GLY A 1 84 ? -6.480 -5.065 2.238 1.00 94.81 84 GLY A C 1
ATOM 662 O O . GLY A 1 84 ? -6.030 -6.212 2.267 1.00 94.81 84 GLY A O 1
ATOM 663 N N . VAL A 1 85 ? -6.071 -4.159 1.371 1.00 96.69 85 VAL A N 1
ATOM 664 C CA . VAL A 1 85 ? -4.989 -4.378 0.429 1.00 96.69 85 VAL A CA 1
ATOM 665 C C . VAL A 1 85 ? -4.372 -3.036 0.075 1.00 96.69 85 VAL A C 1
ATOM 667 O O . VAL A 1 85 ? -5.087 -2.066 -0.167 1.00 96.69 85 VAL A O 1
ATOM 670 N N . LEU A 1 86 ? -3.044 -2.984 0.056 1.00 97.38 86 LEU A N 1
ATOM 671 C CA . LEU A 1 86 ? -2.284 -1.884 -0.523 1.00 97.38 86 LEU A CA 1
ATOM 672 C C . LEU A 1 86 ? -1.458 -2.414 -1.690 1.00 97.38 86 LEU A C 1
ATOM 674 O O . LEU A 1 86 ? -0.689 -3.362 -1.537 1.00 97.38 86 LEU A O 1
ATOM 678 N N . VAL A 1 87 ? -1.607 -1.779 -2.843 1.00 97.44 87 VAL A N 1
ATOM 679 C CA . VAL A 1 87 ? -0.857 -2.056 -4.066 1.00 97.44 87 VAL A CA 1
ATOM 680 C C . VAL A 1 87 ? 0.152 -0.938 -4.246 1.00 97.44 87 VAL A C 1
ATOM 682 O O . VAL A 1 87 ? -0.199 0.245 -4.228 1.00 97.44 87 VAL A O 1
ATOM 685 N N . ILE A 1 88 ? 1.424 -1.310 -4.344 1.00 96.88 88 ILE A N 1
ATOM 686 C CA . ILE A 1 88 ? 2.535 -0.369 -4.267 1.00 96.88 88 ILE A CA 1
ATOM 687 C C . ILE A 1 88 ? 3.498 -0.634 -5.412 1.00 96.88 88 ILE A C 1
ATOM 689 O O . ILE A 1 88 ? 3.968 -1.755 -5.582 1.00 96.88 88 ILE A O 1
ATOM 693 N N . SER A 1 89 ? 3.856 0.407 -6.157 1.00 95.50 89 SER A N 1
ATOM 694 C CA . SER A 1 89 ? 4.882 0.331 -7.194 1.00 95.50 89 SER A CA 1
ATOM 695 C C . SER A 1 89 ? 5.851 1.507 -7.116 1.00 95.50 89 SER A C 1
ATOM 697 O O . SER A 1 89 ? 5.483 2.625 -6.748 1.00 95.50 89 SER A O 1
ATOM 699 N N . SER A 1 90 ? 7.127 1.264 -7.415 1.00 90.38 90 SER A N 1
ATOM 700 C CA . SER A 1 90 ? 8.129 2.328 -7.450 1.00 90.38 90 SER A CA 1
ATOM 701 C C . SER A 1 90 ? 8.114 3.027 -8.801 1.00 90.38 90 SER A C 1
ATOM 703 O O . SER A 1 90 ? 8.135 2.394 -9.859 1.00 90.38 90 SER A O 1
ATOM 705 N N . VAL A 1 91 ? 8.187 4.355 -8.761 1.00 80.25 91 VAL A N 1
ATOM 706 C CA . VAL A 1 91 ? 8.345 5.174 -9.971 1.00 80.25 91 VAL A CA 1
ATOM 707 C C . VAL A 1 91 ? 9.817 5.503 -10.235 1.00 80.25 91 VAL A C 1
ATOM 709 O O . VAL A 1 91 ? 10.215 5.724 -11.374 1.00 80.25 91 VAL A O 1
ATOM 712 N N . ASP A 1 92 ? 10.653 5.496 -9.197 1.00 78.81 92 ASP A N 1
ATOM 713 C CA . ASP A 1 92 ? 12.075 5.849 -9.271 1.00 78.81 92 ASP A CA 1
ATOM 714 C C . ASP A 1 92 ? 13.019 4.636 -9.359 1.00 78.81 92 ASP A C 1
ATOM 716 O O . ASP A 1 92 ? 14.238 4.807 -9.418 1.00 78.81 92 ASP A O 1
ATOM 720 N N . GLY A 1 93 ? 12.470 3.417 -9.409 1.00 76.94 93 GLY A N 1
ATOM 721 C CA . GLY A 1 93 ? 13.235 2.173 -9.518 1.00 76.94 93 GLY A CA 1
ATOM 722 C C . GLY A 1 93 ? 13.972 1.783 -8.233 1.00 76.94 93 GLY A C 1
ATOM 723 O O . GLY A 1 93 ? 14.893 0.970 -8.287 1.00 76.94 93 GLY A O 1
ATOM 724 N N . CYS A 1 94 ? 13.609 2.355 -7.076 1.00 83.06 94 CYS A N 1
ATOM 725 C CA . CYS A 1 94 ? 14.175 1.943 -5.784 1.00 83.06 94 CYS A CA 1
ATOM 726 C C . CYS A 1 94 ? 13.762 0.518 -5.373 1.00 83.06 94 CYS A C 1
ATOM 728 O O . CYS A 1 94 ? 14.432 -0.102 -4.548 1.00 83.06 94 CYS A O 1
ATOM 730 N N . PHE A 1 95 ? 12.650 0.032 -5.916 1.00 87.50 95 PHE A N 1
ATOM 731 C CA . PHE A 1 95 ? 12.134 -1.333 -5.836 1.00 87.50 95 PHE A CA 1
ATOM 732 C C . PHE A 1 95 ? 11.241 -1.572 -7.066 1.00 87.50 95 PHE A C 1
ATOM 734 O O . PHE A 1 95 ? 11.087 -0.664 -7.877 1.00 87.50 95 PHE A O 1
ATOM 741 N N . ASP A 1 96 ? 10.659 -2.759 -7.211 1.00 92.12 96 ASP A N 1
ATOM 742 C CA . ASP A 1 96 ? 9.734 -3.051 -8.312 1.00 92.12 96 ASP A CA 1
ATOM 743 C C . ASP A 1 96 ? 8.292 -2.707 -7.911 1.00 92.12 96 ASP A C 1
ATOM 745 O O . ASP A 1 96 ? 7.860 -1.555 -8.017 1.00 92.12 96 ASP A O 1
ATOM 749 N N . ALA A 1 97 ? 7.559 -3.686 -7.388 1.00 95.38 97 ALA A N 1
ATOM 750 C CA . ALA A 1 97 ? 6.224 -3.507 -6.848 1.00 95.38 97 ALA A CA 1
ATOM 751 C C . ALA A 1 97 ? 5.907 -4.588 -5.807 1.00 95.38 97 ALA A C 1
ATOM 753 O O . ALA A 1 97 ? 6.593 -5.610 -5.719 1.00 95.38 97 ALA A O 1
ATOM 754 N N . TRP A 1 98 ? 4.870 -4.374 -5.004 1.00 97.25 98 TRP A N 1
ATOM 755 C CA . TRP A 1 98 ? 4.298 -5.417 -4.164 1.00 97.25 98 TRP A CA 1
ATOM 756 C C . TRP A 1 98 ? 2.819 -5.177 -3.875 1.00 97.25 98 TRP A C 1
ATOM 758 O O . TRP A 1 98 ? 2.316 -4.056 -3.968 1.00 97.25 98 TRP A O 1
ATOM 768 N N . VAL A 1 99 ? 2.144 -6.250 -3.476 1.00 97.75 99 VAL A N 1
ATOM 769 C CA . VAL A 1 99 ? 0.792 -6.210 -2.921 1.00 97.75 99 VAL A CA 1
ATOM 770 C C . VAL A 1 99 ? 0.853 -6.642 -1.461 1.00 97.75 99 VAL A C 1
ATOM 772 O O . VAL A 1 99 ? 1.384 -7.703 -1.130 1.00 97.75 99 VAL A O 1
ATOM 775 N N . GLU A 1 100 ? 0.343 -5.804 -0.567 1.00 97.94 100 GLU A N 1
ATOM 776 C CA . GLU A 1 100 ? 0.354 -6.028 0.877 1.00 97.94 100 GLU A CA 1
ATOM 777 C C . GLU A 1 100 ? -1.066 -6.224 1.401 1.00 97.94 100 GLU A C 1
ATOM 779 O O . GLU A 1 100 ? -1.964 -5.453 1.070 1.00 97.94 100 GLU A O 1
ATOM 784 N N . ARG A 1 101 ? -1.273 -7.260 2.216 1.00 97.69 101 ARG A N 1
ATOM 785 C CA . ARG A 1 101 ? -2.578 -7.632 2.790 1.00 97.69 101 ARG A CA 1
ATOM 786 C C . ARG A 1 101 ? -2.431 -7.957 4.279 1.00 97.69 101 ARG A C 1
ATOM 788 O O . ARG A 1 101 ? -1.358 -8.429 4.674 1.00 97.69 101 ARG A O 1
ATOM 795 N N . PRO A 1 102 ? -3.458 -7.742 5.120 1.00 96.94 102 PRO A N 1
ATOM 796 C CA . PRO A 1 102 ? -3.375 -8.070 6.534 1.00 96.94 102 PRO A CA 1
ATOM 797 C C . PRO A 1 102 ? -3.353 -9.587 6.742 1.00 96.94 102 PRO A C 1
ATOM 799 O O . PRO A 1 102 ? -4.054 -10.346 6.076 1.00 96.94 102 PRO A O 1
ATOM 802 N N . LEU A 1 103 ? -2.571 -10.031 7.720 1.00 95.81 103 LEU A N 1
ATOM 803 C CA . LEU A 1 103 ? -2.702 -11.361 8.309 1.00 95.81 103 LEU A CA 1
ATOM 804 C C . LEU A 1 103 ? -3.766 -11.327 9.415 1.00 95.81 103 LEU A C 1
ATOM 806 O O . LEU A 1 103 ? -3.996 -10.271 9.999 1.00 95.81 103 LEU A O 1
ATOM 810 N N . PRO A 1 104 ? -4.346 -12.472 9.819 1.00 92.69 104 PRO A N 1
ATOM 811 C CA . PRO A 1 104 ? -5.297 -12.510 10.935 1.00 92.69 104 PRO A CA 1
ATOM 812 C C . PRO A 1 104 ? -4.768 -11.879 12.235 1.00 92.69 104 PRO A C 1
ATOM 814 O O . PRO A 1 104 ? -5.533 -11.303 13.005 1.00 92.69 104 PRO A O 1
ATOM 817 N N . ALA A 1 105 ? -3.452 -11.942 12.467 1.00 91.50 105 ALA A N 1
ATOM 818 C CA . ALA A 1 105 ? -2.804 -11.329 13.625 1.00 91.50 105 ALA A CA 1
ATOM 819 C C . ALA A 1 105 ? -2.851 -9.787 13.612 1.00 91.50 105 ALA A C 1
ATOM 821 O O . ALA A 1 105 ? -2.797 -9.166 14.672 1.00 91.50 105 ALA A O 1
ATOM 822 N N . ALA A 1 106 ? -3.020 -9.159 12.442 1.00 92.56 106 ALA A N 1
ATOM 823 C CA . ALA A 1 106 ? -3.202 -7.715 12.303 1.00 92.56 106 ALA A CA 1
ATOM 824 C C . ALA A 1 106 ? -4.393 -7.208 13.118 1.00 92.56 106 ALA A C 1
ATOM 826 O O . ALA A 1 106 ? -4.313 -6.151 13.738 1.00 92.56 106 ALA A O 1
ATOM 827 N N . ALA A 1 107 ? -5.473 -7.991 13.174 1.00 91.38 107 ALA A N 1
ATOM 828 C CA . ALA A 1 107 ? -6.690 -7.643 13.890 1.00 91.38 107 ALA A CA 1
ATOM 829 C C . ALA A 1 107 ? -6.540 -7.755 15.412 1.00 91.38 107 ALA A C 1
ATOM 831 O O . ALA A 1 107 ? -7.410 -7.291 16.137 1.00 91.38 107 ALA A O 1
ATOM 832 N N . ALA A 1 108 ? -5.498 -8.385 15.947 1.00 87.69 108 ALA A N 1
ATOM 833 C CA . ALA A 1 108 ? -5.279 -8.489 17.389 1.00 87.69 108 ALA A CA 1
ATOM 834 C C . ALA A 1 108 ? -3.779 -8.613 17.694 1.00 87.69 108 ALA A C 1
ATOM 836 O O . ALA A 1 108 ? -3.346 -9.653 18.184 1.00 87.69 108 ALA A O 1
ATOM 837 N N . PRO A 1 109 ? -2.989 -7.564 17.401 1.00 79.31 109 PRO A N 1
ATOM 838 C CA . PRO A 1 109 ? -1.548 -7.634 17.540 1.00 79.31 109 PRO A CA 1
ATOM 839 C C . PRO A 1 109 ? -1.188 -7.688 19.024 1.00 79.31 109 PRO A C 1
ATOM 841 O O . PRO A 1 109 ? -1.671 -6.887 19.830 1.00 79.31 109 PRO A O 1
ATOM 844 N N . ASP A 1 110 ? -0.330 -8.634 19.374 1.00 82.19 110 ASP A N 1
ATOM 845 C CA . ASP A 1 110 ? 0.258 -8.780 20.699 1.00 82.19 110 ASP A CA 1
ATOM 846 C C . ASP A 1 110 ? 1.779 -8.521 20.650 1.00 82.19 110 ASP A C 1
ATOM 848 O O . ASP A 1 110 ? 2.367 -8.446 19.568 1.00 82.19 110 ASP A O 1
ATOM 852 N N . PRO A 1 111 ? 2.460 -8.368 21.802 1.00 78.19 111 PRO A N 1
ATOM 853 C CA . PRO A 1 111 ? 3.902 -8.105 21.834 1.00 78.19 111 PRO A CA 1
ATOM 854 C C . PRO A 1 111 ? 4.780 -9.208 21.222 1.00 78.19 111 PRO A C 1
ATOM 856 O O . PRO A 1 111 ? 5.973 -8.987 21.031 1.00 78.19 111 PRO A O 1
ATOM 859 N N . THR A 1 112 ? 4.220 -10.390 20.970 1.00 81.38 112 THR A N 1
ATOM 860 C CA . THR A 1 112 ? 4.894 -11.554 20.379 1.00 81.38 112 THR A CA 1
ATOM 861 C C . THR A 1 112 ? 4.523 -11.768 18.913 1.00 81.38 112 THR A C 1
ATOM 863 O O . THR A 1 112 ? 4.937 -12.753 18.309 1.00 81.38 112 THR A O 1
ATOM 866 N N . THR A 1 113 ? 3.726 -10.869 18.334 1.00 80.62 113 THR A N 1
ATOM 867 C CA . THR A 1 113 ? 3.272 -10.970 16.952 1.00 80.62 113 THR A CA 1
ATOM 868 C C . THR A 1 113 ? 4.409 -10.582 16.014 1.00 80.62 113 THR A C 1
ATOM 870 O O . THR A 1 113 ? 4.735 -9.406 15.870 1.00 80.62 113 THR A O 1
ATOM 873 N N . ASP A 1 114 ? 4.996 -11.584 15.360 1.00 77.25 114 ASP A N 1
ATOM 874 C CA . ASP A 1 114 ? 6.146 -11.398 14.469 1.00 77.25 114 ASP A CA 1
ATOM 875 C C . ASP A 1 114 ? 5.776 -10.744 13.125 1.00 77.25 114 ASP A C 1
ATOM 877 O O . ASP A 1 114 ? 6.549 -9.955 12.584 1.00 77.25 114 ASP A O 1
ATOM 881 N N . ALA A 1 115 ? 4.597 -11.058 12.574 1.00 89.81 115 ALA A N 1
ATOM 882 C CA . ALA A 1 115 ? 4.133 -10.533 11.291 1.00 89.81 115 ALA A CA 1
ATOM 883 C C . ALA A 1 115 ? 2.637 -10.202 11.327 1.00 89.81 115 ALA A C 1
ATOM 885 O O . ALA A 1 115 ? 1.816 -11.010 11.761 1.00 89.81 115 ALA A O 1
ATOM 886 N N . ILE A 1 116 ? 2.289 -9.017 10.820 1.00 93.56 116 ILE A N 1
ATOM 887 C CA . ILE A 1 116 ? 0.902 -8.540 10.703 1.00 93.56 116 ILE A CA 1
ATOM 888 C C . ILE A 1 116 ? 0.437 -8.416 9.252 1.00 93.56 116 ILE A C 1
ATOM 890 O O . ILE A 1 116 ? -0.756 -8.289 9.015 1.00 93.56 116 ILE A O 1
ATOM 894 N N . THR A 1 117 ? 1.333 -8.498 8.273 1.00 95.88 117 THR A N 1
ATOM 895 C CA . THR A 1 117 ? 0.971 -8.460 6.853 1.00 95.88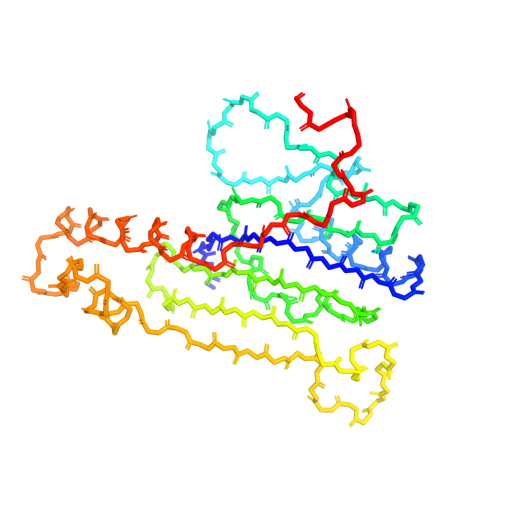 117 THR A CA 1
ATOM 896 C C . THR A 1 117 ? 1.650 -9.577 6.078 1.00 95.88 117 THR A C 1
ATOM 898 O O . THR A 1 117 ? 2.713 -10.074 6.453 1.00 95.88 117 THR A O 1
ATOM 901 N N . SER A 1 118 ? 1.010 -9.989 4.988 1.00 96.69 118 SER A N 1
ATOM 902 C CA . SER A 1 118 ? 1.640 -10.745 3.913 1.00 96.69 118 SER A CA 1
ATOM 903 C C . SER A 1 118 ? 2.037 -9.778 2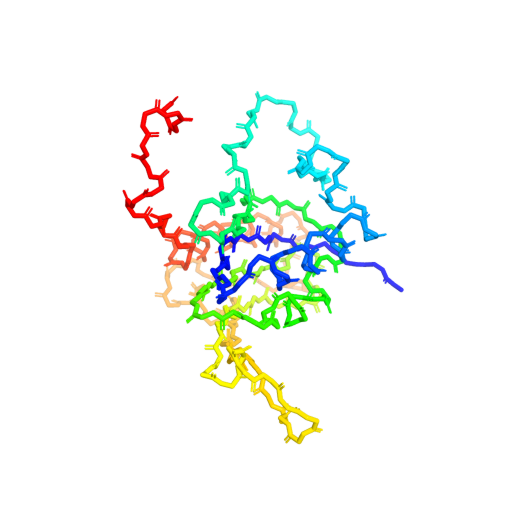.805 1.00 96.69 118 SER A C 1
ATOM 905 O O . SER A 1 118 ? 1.207 -8.967 2.389 1.00 96.69 118 SER A O 1
ATOM 907 N N . ILE A 1 119 ? 3.267 -9.899 2.309 1.00 96.44 119 ILE A N 1
ATOM 908 C CA . ILE A 1 119 ? 3.787 -9.097 1.199 1.00 96.44 119 ILE A CA 1
ATOM 909 C C . ILE A 1 119 ? 4.058 -10.026 0.017 1.00 96.44 119 ILE A C 1
ATOM 911 O O . ILE A 1 119 ? 4.890 -10.931 0.100 1.00 96.44 119 ILE A O 1
ATOM 915 N N . GLU A 1 120 ? 3.359 -9.781 -1.084 1.00 96.56 120 GLU A N 1
ATOM 916 C CA . GLU A 1 120 ? 3.567 -10.424 -2.376 1.00 96.56 120 GLU A CA 1
ATOM 917 C C . GLU A 1 120 ? 4.422 -9.501 -3.246 1.00 96.56 120 GLU A C 1
ATOM 919 O O . GLU A 1 120 ? 3.930 -8.514 -3.790 1.00 96.56 120 GLU A O 1
ATOM 924 N N . ALA A 1 121 ? 5.722 -9.783 -3.332 1.00 95.56 121 ALA A N 1
ATOM 925 C CA . ALA A 1 121 ? 6.631 -9.018 -4.178 1.00 95.56 121 ALA A CA 1
ATOM 926 C C . ALA A 1 121 ? 6.420 -9.374 -5.656 1.00 95.56 121 ALA A C 1
ATOM 928 O O . ALA A 1 121 ? 6.405 -10.553 -6.015 1.00 95.56 121 ALA A O 1
ATOM 929 N N . VAL A 1 122 ? 6.315 -8.355 -6.507 1.00 95.44 122 VAL A N 1
ATOM 930 C CA . VAL A 1 122 ? 6.108 -8.500 -7.949 1.00 95.44 122 VAL A CA 1
ATOM 931 C C . VAL A 1 122 ? 7.332 -7.966 -8.681 1.00 95.44 122 VAL A C 1
ATOM 933 O O . VAL A 1 122 ? 7.652 -6.784 -8.589 1.00 95.44 122 VAL A O 1
ATOM 936 N N . ASP A 1 123 ? 8.011 -8.854 -9.410 1.00 93.75 123 ASP A N 1
ATOM 937 C CA . ASP A 1 123 ? 9.091 -8.497 -10.335 1.00 93.75 123 ASP A CA 1
ATOM 938 C C . ASP A 1 123 ? 8.472 -7.911 -11.610 1.00 93.75 123 ASP A C 1
ATOM 940 O O . ASP A 1 123 ? 7.764 -8.603 -12.351 1.00 93.75 123 ASP A O 1
ATOM 944 N N . LEU A 1 124 ? 8.731 -6.628 -11.873 1.00 92.00 124 LEU A N 1
ATOM 945 C CA . LEU A 1 124 ? 8.117 -5.919 -12.998 1.00 92.00 124 LEU A CA 1
ATOM 946 C C . LEU A 1 124 ? 8.665 -6.381 -14.355 1.00 92.00 124 LEU A C 1
ATOM 948 O O . LEU A 1 124 ? 7.951 -6.290 -15.355 1.00 92.00 124 LEU A O 1
ATOM 952 N N . GLU A 1 125 ? 9.892 -6.910 -14.436 1.00 92.12 125 GLU A N 1
ATOM 953 C CA . GLU A 1 125 ? 10.378 -7.534 -15.672 1.00 92.12 125 GLU A CA 1
ATOM 954 C C . GLU A 1 125 ? 9.672 -8.866 -15.933 1.00 92.12 125 GLU A C 1
ATOM 956 O O . GLU A 1 125 ? 9.347 -9.168 -17.083 1.00 92.12 125 GLU A O 1
ATOM 961 N N . ALA A 1 126 ? 9.478 -9.687 -14.898 1.00 93.94 126 ALA A N 1
ATOM 962 C CA . ALA A 1 126 ? 8.753 -10.949 -15.012 1.00 93.94 126 ALA A CA 1
ATOM 963 C C . ALA A 1 126 ? 7.292 -10.701 -15.409 1.00 93.94 126 ALA A C 1
ATOM 965 O O . ALA A 1 126 ? 6.837 -11.264 -16.405 1.00 93.94 126 ALA A O 1
ATOM 966 N N . PHE A 1 127 ? 6.623 -9.770 -14.725 1.00 95.06 127 PHE A N 1
ATOM 967 C CA . PHE A 1 127 ? 5.277 -9.312 -15.060 1.00 95.06 127 PHE A CA 1
ATOM 968 C C . PHE A 1 127 ? 5.205 -8.798 -16.506 1.00 95.06 127 PHE A C 1
ATOM 970 O O . PHE A 1 127 ? 4.369 -9.227 -17.293 1.00 95.06 127 PHE A O 1
ATOM 977 N N . ALA A 1 128 ? 6.143 -7.951 -16.939 1.00 94.56 128 ALA A N 1
ATOM 978 C CA . ALA A 1 128 ? 6.138 -7.441 -18.311 1.00 94.56 128 ALA A CA 1
ATOM 979 C C . ALA A 1 128 ? 6.280 -8.540 -19.384 1.00 94.56 128 ALA A C 1
ATOM 981 O O . ALA A 1 128 ? 5.771 -8.373 -20.494 1.00 94.56 128 ALA A O 1
ATOM 982 N N . ARG A 1 129 ? 6.965 -9.654 -19.082 1.00 95.44 129 ARG A N 1
ATOM 983 C CA . ARG A 1 129 ? 7.037 -10.820 -19.981 1.00 95.44 129 ARG A CA 1
ATOM 984 C C . ARG A 1 129 ? 5.712 -11.569 -20.038 1.00 95.44 129 ARG A C 1
ATOM 986 O O . ARG A 1 129 ? 5.311 -11.960 -21.125 1.00 95.44 129 ARG A O 1
ATOM 993 N N . GLU A 1 130 ? 5.066 -11.768 -18.895 1.00 95.94 130 GLU A N 1
ATOM 994 C CA . GLU A 1 130 ? 3.784 -12.474 -18.791 1.00 95.94 130 GLU A CA 1
ATOM 995 C C . GLU A 1 130 ? 2.652 -11.742 -19.528 1.00 95.94 130 GLU A C 1
ATOM 997 O O . GLU A 1 130 ? 1.828 -12.381 -20.172 1.00 95.94 130 GLU A O 1
ATOM 1002 N N . TYR A 1 131 ? 2.667 -10.407 -19.511 1.00 93.62 131 TYR A N 1
ATOM 1003 C CA . TYR A 1 131 ? 1.642 -9.560 -20.133 1.00 93.62 131 TYR A CA 1
ATOM 1004 C C . TYR A 1 131 ? 2.017 -9.068 -21.547 1.00 93.62 131 TYR A C 1
ATOM 1006 O O . TYR A 1 131 ? 1.447 -8.090 -22.035 1.00 93.62 131 TYR A O 1
ATOM 1014 N N . ASP A 1 132 ? 2.996 -9.701 -22.207 1.00 94.06 132 ASP A N 1
ATOM 1015 C CA . ASP A 1 132 ? 3.450 -9.370 -23.572 1.00 94.06 132 ASP A CA 1
ATOM 1016 C C . ASP A 1 132 ? 3.863 -7.890 -23.778 1.00 94.06 132 ASP A C 1
ATOM 1018 O O . ASP A 1 132 ? 3.780 -7.327 -24.873 1.00 94.06 132 ASP A O 1
ATOM 1022 N N . LEU A 1 133 ? 4.374 -7.233 -22.731 1.00 93.50 133 LEU A N 1
ATOM 1023 C CA . LEU A 1 133 ? 4.805 -5.824 -22.764 1.00 93.50 133 LEU A CA 1
ATOM 1024 C C . LEU A 1 133 ? 6.269 -5.648 -23.202 1.00 93.50 133 LEU A C 1
ATOM 1026 O O . LEU A 1 133 ? 6.747 -4.519 -23.389 1.00 93.50 133 LEU A O 1
ATOM 1030 N N . GLY A 1 134 ? 6.984 -6.764 -23.373 1.00 92.44 134 GLY A N 1
ATOM 1031 C CA . GLY A 1 134 ? 8.423 -6.807 -23.625 1.00 92.44 134 GLY A CA 1
ATOM 1032 C C . GLY A 1 134 ? 9.244 -6.336 -22.419 1.00 92.44 134 GLY A C 1
ATOM 1033 O O . GLY A 1 134 ? 8.707 -5.895 -21.409 1.00 92.44 134 GLY A O 1
ATOM 1034 N N . VAL A 1 135 ? 10.574 -6.403 -22.518 1.00 91.69 135 VAL A N 1
ATOM 1035 C CA . VAL A 1 135 ? 11.479 -5.998 -21.425 1.00 91.69 135 VAL A CA 1
ATOM 1036 C C . VAL A 1 135 ? 12.460 -4.937 -21.903 1.00 91.69 135 VAL A C 1
ATOM 1038 O O . VAL A 1 135 ? 13.102 -5.092 -22.946 1.00 91.69 135 VAL A O 1
ATOM 1041 N N . LYS A 1 136 ? 12.608 -3.867 -21.118 1.00 88.06 136 LYS A N 1
ATOM 1042 C CA . LYS A 1 136 ? 13.663 -2.860 -21.272 1.00 88.06 136 LYS A CA 1
ATOM 1043 C C . LYS A 1 136 ? 14.476 -2.801 -19.988 1.00 88.06 136 LYS A C 1
ATOM 1045 O O . LYS A 1 136 ? 13.920 -2.751 -18.905 1.00 88.06 136 LYS A O 1
ATOM 1050 N N . ARG A 1 137 ? 15.804 -2.781 -20.114 1.00 81.75 137 ARG A N 1
ATOM 1051 C CA . ARG A 1 137 ? 16.720 -2.672 -18.968 1.00 81.75 137 ARG A CA 1
ATOM 1052 C C . ARG A 1 137 ? 17.270 -1.259 -18.857 1.00 81.75 137 ARG A C 1
ATOM 1054 O O . ARG A 1 137 ? 17.664 -0.689 -19.879 1.00 81.75 137 ARG A O 1
ATOM 1061 N N . PHE A 1 138 ? 17.361 -0.749 -17.628 1.00 73.94 138 PHE A N 1
ATOM 1062 C CA . PHE A 1 138 ? 17.785 0.619 -17.298 1.00 73.94 138 PHE A CA 1
ATOM 1063 C C . PHE A 1 138 ? 19.158 0.998 -17.887 1.00 73.94 138 PHE A C 1
ATOM 1065 O O . PHE A 1 138 ? 19.363 2.131 -18.300 1.00 73.94 138 PHE A O 1
ATOM 1072 N N . GLY A 1 139 ? 20.084 0.038 -18.010 1.00 78.12 139 GLY A N 1
ATOM 1073 C CA . GLY A 1 139 ? 21.416 0.255 -18.599 1.00 78.12 139 GLY A CA 1
ATOM 1074 C C . GLY A 1 139 ? 21.567 -0.110 -20.082 1.00 78.12 139 GLY A C 1
ATOM 1075 O O . GLY A 1 139 ? 22.633 0.110 -20.648 1.00 78.12 139 GLY A O 1
ATOM 1076 N N . ALA A 1 140 ? 20.544 -0.698 -20.710 1.00 83.50 140 ALA A N 1
ATOM 1077 C CA . ALA A 1 140 ? 20.599 -1.167 -22.103 1.00 83.50 140 ALA A CA 1
ATOM 1078 C C . ALA A 1 140 ? 19.659 -0.393 -23.045 1.00 83.50 140 ALA A C 1
ATOM 1080 O O . ALA A 1 140 ? 19.587 -0.703 -24.232 1.00 83.50 140 ALA A O 1
ATOM 1081 N N . SER A 1 141 ? 18.925 0.584 -22.512 1.00 85.75 141 SER A N 1
ATOM 1082 C CA . SER A 1 141 ? 17.973 1.424 -23.245 1.00 85.75 141 SER A CA 1
ATOM 1083 C C . SER A 1 141 ? 18.289 2.887 -22.972 1.00 85.75 141 SER A C 1
ATOM 1085 O O . SER A 1 141 ? 18.916 3.210 -21.961 1.00 85.75 141 SER A O 1
ATOM 1087 N N . THR A 1 142 ? 17.839 3.792 -23.837 1.00 88.38 142 THR A N 1
ATOM 1088 C CA . THR A 1 142 ? 17.903 5.216 -23.492 1.00 88.38 142 THR A CA 1
ATOM 1089 C C . THR A 1 142 ? 16.996 5.505 -22.283 1.00 88.38 142 THR A C 1
ATOM 1091 O O . THR A 1 142 ? 15.983 4.820 -22.105 1.00 88.38 142 THR A O 1
ATOM 1094 N N . PRO A 1 143 ? 17.296 6.532 -21.463 1.00 85.50 143 PRO A N 1
ATOM 1095 C CA . PRO A 1 143 ? 16.458 6.877 -20.312 1.00 85.50 143 PRO A CA 1
ATOM 1096 C C . PRO A 1 143 ? 14.983 7.102 -20.677 1.00 85.50 143 PRO A C 1
ATOM 1098 O O . PRO A 1 143 ? 14.092 6.655 -19.961 1.00 85.50 143 PRO A O 1
ATOM 1101 N N . GLY A 1 144 ? 14.719 7.732 -21.828 1.00 87.50 144 GLY A N 1
ATOM 1102 C CA . GLY A 1 144 ? 13.358 7.963 -22.318 1.00 87.50 144 GLY A CA 1
ATOM 1103 C C . GLY A 1 144 ? 12.625 6.677 -22.709 1.00 87.50 144 GLY A C 1
ATOM 1104 O O . GLY A 1 144 ? 11.447 6.523 -22.396 1.00 87.50 144 GLY A O 1
ATOM 1105 N N . GLU A 1 145 ? 13.309 5.724 -23.345 1.00 89.19 145 GLU A N 1
ATOM 1106 C CA . GLU A 1 145 ? 12.717 4.425 -23.690 1.00 89.19 145 GLU A CA 1
ATOM 1107 C C . GLU A 1 145 ? 12.417 3.580 -22.455 1.00 89.19 145 GLU A C 1
ATOM 1109 O O . GLU A 1 145 ? 11.369 2.935 -22.404 1.00 89.19 145 GLU A O 1
ATOM 1114 N N . TYR A 1 146 ? 13.323 3.579 -21.472 1.00 88.94 146 TYR A N 1
ATOM 1115 C CA . TYR A 1 146 ? 13.107 2.870 -20.215 1.00 88.94 146 TYR A CA 1
ATOM 1116 C C . TYR A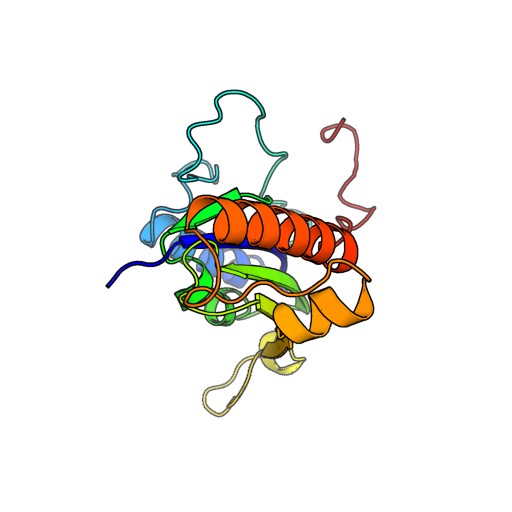 1 146 ? 11.922 3.465 -19.455 1.00 88.94 146 TYR A C 1
ATOM 1118 O O . TYR A 1 146 ? 11.010 2.727 -19.102 1.00 88.94 146 TYR A O 1
ATOM 1126 N N . ALA A 1 147 ? 11.876 4.791 -19.294 1.00 88.50 147 ALA A N 1
ATOM 1127 C CA . ALA A 1 147 ? 10.768 5.469 -18.624 1.00 88.50 147 ALA A CA 1
ATOM 1128 C C . ALA A 1 147 ? 9.422 5.213 -19.327 1.00 88.50 147 ALA A C 1
ATOM 1130 O O . ALA A 1 147 ? 8.414 4.937 -18.679 1.00 88.50 147 ALA A O 1
ATOM 1131 N N . ALA A 1 148 ? 9.391 5.246 -20.664 1.00 91.06 148 ALA A N 1
ATOM 1132 C CA . ALA A 1 148 ? 8.182 4.941 -21.427 1.00 91.06 148 ALA A CA 1
ATOM 1133 C C . ALA A 1 148 ? 7.736 3.478 -21.272 1.00 91.06 148 ALA A C 1
ATOM 1135 O O . ALA A 1 148 ? 6.538 3.208 -21.206 1.00 91.06 148 ALA A O 1
ATOM 1136 N N . TRP A 1 149 ? 8.678 2.531 -21.224 1.00 93.50 149 TRP A N 1
ATOM 1137 C CA . TRP A 1 149 ? 8.379 1.127 -20.943 1.00 93.50 149 TRP A CA 1
ATOM 1138 C C . TRP A 1 149 ? 7.866 0.940 -19.514 1.00 93.50 149 TRP A C 1
ATOM 1140 O O . TRP A 1 149 ? 6.783 0.385 -19.350 1.00 93.50 149 TRP A O 1
ATOM 1150 N N . GLN A 1 150 ? 8.568 1.474 -18.514 1.00 91.31 150 GLN A N 1
ATOM 1151 C CA . GLN A 1 150 ? 8.196 1.373 -17.104 1.00 91.31 150 GLN A CA 1
ATOM 1152 C C . GLN A 1 150 ? 6.786 1.923 -16.876 1.00 91.31 150 GLN A C 1
ATOM 1154 O O . GLN A 1 150 ? 5.953 1.231 -16.308 1.00 91.31 150 GLN A O 1
ATOM 1159 N N . ASN A 1 151 ? 6.453 3.090 -17.435 1.00 91.12 151 ASN A N 1
ATOM 1160 C CA . ASN A 1 151 ? 5.100 3.648 -17.352 1.00 91.12 151 ASN A CA 1
ATOM 1161 C C . ASN A 1 151 ? 4.014 2.721 -17.926 1.00 91.12 151 ASN A C 1
ATOM 1163 O O . ASN A 1 151 ? 2.904 2.681 -17.399 1.00 91.12 151 ASN A O 1
ATOM 1167 N N . ARG A 1 152 ? 4.296 1.977 -19.005 1.00 94.00 152 ARG A N 1
ATOM 1168 C CA . ARG A 1 152 ? 3.339 0.994 -19.545 1.00 94.00 152 ARG A CA 1
ATOM 1169 C C . ARG A 1 152 ? 3.189 -0.212 -18.627 1.00 94.00 152 ARG A C 1
ATOM 1171 O O . ARG A 1 152 ? 2.065 -0.653 -18.416 1.00 94.00 152 ARG A O 1
ATOM 1178 N N . VAL A 1 153 ? 4.298 -0.720 -18.094 1.00 94.94 153 VAL A N 1
ATOM 1179 C CA . VAL A 1 153 ? 4.297 -1.855 -17.163 1.00 94.94 153 VAL A CA 1
ATOM 1180 C C . VAL A 1 153 ? 3.557 -1.490 -15.879 1.00 94.94 153 VAL A C 1
ATOM 1182 O O . VAL A 1 153 ? 2.667 -2.228 -15.480 1.00 94.94 153 VAL A O 1
ATOM 1185 N N . LEU A 1 154 ? 3.829 -0.319 -15.298 1.00 93.88 154 LEU A N 1
ATOM 1186 C CA . LEU A 1 154 ? 3.145 0.174 -14.101 1.00 93.88 154 LEU A CA 1
ATOM 1187 C C . LEU A 1 154 ? 1.638 0.340 -14.321 1.00 93.88 154 LEU A C 1
ATOM 1189 O O . LEU A 1 154 ? 0.853 -0.085 -13.484 1.00 93.88 154 LEU A O 1
ATOM 1193 N N . ARG A 1 155 ? 1.208 0.886 -15.466 1.00 93.00 155 ARG A N 1
ATOM 1194 C CA . ARG A 1 155 ? -0.227 0.968 -15.797 1.00 93.00 155 ARG A CA 1
ATOM 1195 C C . ARG A 1 155 ? -0.887 -0.405 -15.897 1.00 93.00 155 ARG A C 1
ATOM 1197 O O . ARG A 1 155 ? -2.028 -0.549 -15.480 1.00 93.00 155 ARG A O 1
ATOM 1204 N N . ALA A 1 156 ? -0.205 -1.386 -16.484 1.00 95.25 156 ALA A N 1
ATOM 1205 C CA . ALA A 1 156 ? -0.726 -2.746 -16.577 1.00 95.25 156 ALA A CA 1
ATOM 1206 C C . ALA A 1 156 ? -0.768 -3.430 -15.203 1.00 95.25 156 ALA A C 1
ATOM 1208 O O . ALA A 1 156 ? -1.763 -4.065 -14.885 1.00 95.25 156 ALA A O 1
ATOM 1209 N N . PHE A 1 157 ? 0.263 -3.232 -14.380 1.00 96.00 157 PHE A N 1
ATOM 1210 C CA . PHE A 1 157 ? 0.319 -3.708 -13.000 1.00 96.00 157 PHE A CA 1
ATOM 1211 C C . PHE A 1 157 ? -0.842 -3.151 -12.169 1.00 96.00 157 PHE A C 1
ATOM 1213 O O . PHE A 1 157 ? -1.611 -3.917 -11.605 1.00 96.00 157 PHE A O 1
ATOM 1220 N N . HIS A 1 158 ? -1.032 -1.833 -12.169 1.00 93.94 158 HIS A N 1
ATOM 1221 C CA . HIS A 1 158 ? -2.133 -1.197 -11.446 1.00 93.94 158 HIS A CA 1
ATOM 1222 C C . HIS A 1 158 ? -3.504 -1.619 -11.994 1.00 93.94 158 HIS A C 1
ATOM 1224 O O . HIS A 1 158 ? -4.429 -1.870 -11.238 1.00 93.94 158 HIS A O 1
ATOM 1230 N N . ARG A 1 159 ? -3.640 -1.841 -13.306 1.00 93.06 159 ARG A N 1
ATOM 1231 C CA . ARG A 1 159 ? -4.879 -2.403 -13.867 1.00 93.06 159 ARG A CA 1
ATOM 1232 C C . ARG A 1 159 ? -5.188 -3.823 -13.373 1.00 93.06 159 ARG A C 1
ATOM 1234 O O . ARG A 1 159 ? -6.360 -4.169 -13.287 1.00 93.06 159 ARG A O 1
ATOM 1241 N N . GLU A 1 160 ? -4.164 -4.637 -13.146 1.00 94.69 160 GLU A N 1
ATOM 1242 C CA . GLU A 1 160 ? -4.319 -6.026 -12.704 1.00 94.69 160 GLU A CA 1
ATOM 1243 C C . GLU A 1 160 ? -4.585 -6.123 -11.199 1.00 94.69 160 GLU A C 1
ATOM 1245 O O . GLU A 1 160 ? -5.423 -6.909 -10.765 1.00 94.69 160 GLU A O 1
ATOM 1250 N N . PHE A 1 161 ? -3.853 -5.344 -10.401 1.00 94.50 161 PHE A N 1
ATOM 1251 C CA . PHE A 1 161 ? -3.806 -5.537 -8.955 1.00 94.50 161 PHE A CA 1
ATOM 1252 C C . PHE A 1 161 ? -4.595 -4.509 -8.153 1.00 94.50 161 PHE A C 1
ATOM 1254 O O . PHE A 1 161 ? -4.923 -4.817 -7.004 1.00 94.50 161 PHE A O 1
ATOM 1261 N N . ASP A 1 162 ? -4.886 -3.321 -8.700 1.00 92.56 162 ASP A N 1
ATOM 1262 C CA . ASP A 1 162 ? -5.600 -2.289 -7.947 1.00 92.56 162 ASP A CA 1
ATOM 1263 C C . ASP A 1 162 ? -6.955 -2.823 -7.485 1.00 92.56 162 ASP A C 1
ATOM 1265 O O . ASP A 1 162 ? -7.712 -3.388 -8.280 1.00 92.56 162 ASP A O 1
ATOM 1269 N N . PRO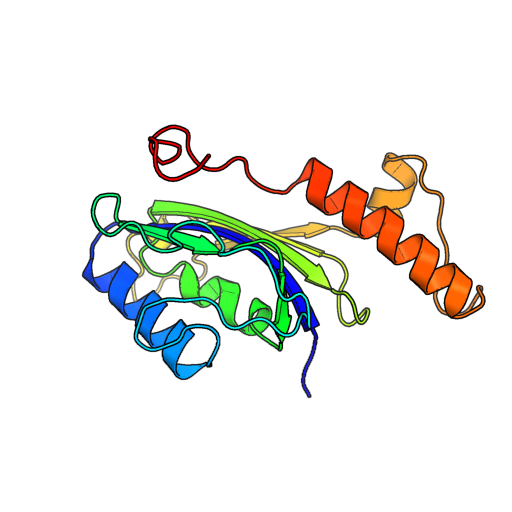 A 1 163 ? -7.278 -2.669 -6.193 1.00 87.81 163 PRO A N 1
ATOM 1270 C CA . PRO A 1 163 ? -8.519 -3.201 -5.673 1.00 87.81 163 PRO A CA 1
ATOM 1271 C C . PRO A 1 163 ? -9.718 -2.421 -6.203 1.00 87.81 163 PRO A C 1
ATOM 1273 O O . PRO A 1 163 ? -9.726 -1.189 -6.215 1.00 87.81 163 PRO A O 1
ATOM 1276 N N . GLU A 1 164 ? -10.785 -3.146 -6.528 1.00 80.25 164 GLU A N 1
ATOM 1277 C CA . GLU A 1 164 ? -12.115 -2.549 -6.575 1.00 80.25 164 GLU A CA 1
ATOM 1278 C C . GLU A 1 164 ? -12.493 -2.092 -5.157 1.00 80.25 164 GLU A C 1
ATOM 1280 O O . GLU A 1 164 ? -12.313 -2.833 -4.184 1.00 80.25 164 GLU A O 1
ATOM 1285 N N . LEU A 1 165 ? -13.002 -0.864 -5.017 1.00 69.94 165 LEU A N 1
ATOM 1286 C CA . LEU A 1 165 ? -13.511 -0.405 -3.726 1.00 69.94 165 LEU A CA 1
ATOM 1287 C C . LEU A 1 165 ? -14.684 -1.298 -3.295 1.00 69.94 165 LEU A C 1
ATOM 1289 O O . LEU A 1 165 ? -15.524 -1.645 -4.131 1.00 69.94 165 LEU A O 1
ATOM 1293 N N . PRO A 1 166 ? -14.788 -1.657 -2.003 1.00 59.19 166 PRO A N 1
ATOM 1294 C CA . PRO A 1 166 ? -15.896 -2.473 -1.539 1.00 59.19 166 PRO A CA 1
ATOM 1295 C C . PRO A 1 166 ? -17.270 -1.871 -1.925 1.00 59.19 166 PRO A C 1
ATOM 1297 O O . PRO A 1 166 ? -17.520 -0.696 -1.653 1.00 59.19 166 PRO A O 1
ATOM 1300 N N . PRO A 1 167 ? -18.204 -2.658 -2.499 1.00 54.09 167 PRO A N 1
ATOM 1301 C CA . PRO A 1 167 ? -19.462 -2.143 -3.062 1.00 54.09 167 PRO A CA 1
ATOM 1302 C C . PRO A 1 167 ? -20.425 -1.499 -2.049 1.00 54.09 167 PRO A C 1
ATOM 1304 O O . PRO A 1 167 ? -21.404 -0.865 -2.429 1.00 54.09 167 PRO A O 1
ATOM 1307 N N . HIS A 1 168 ? -20.182 -1.669 -0.746 1.00 53.06 168 HIS A N 1
ATOM 1308 C CA . HIS A 1 168 ? -20.942 -0.999 0.317 1.00 53.06 168 HIS A CA 1
ATOM 1309 C C . HIS A 1 168 ? -20.480 0.446 0.570 1.00 53.06 168 HIS A C 1
ATOM 1311 O O . HIS A 1 168 ? -21.099 1.148 1.361 1.00 53.06 168 HIS A O 1
ATOM 1317 N N . LEU A 1 169 ? -19.422 0.879 -0.118 1.00 52.16 169 LEU A N 1
ATOM 1318 C CA . LEU A 1 169 ? -18.841 2.219 -0.058 1.00 52.16 169 LEU A CA 1
ATOM 1319 C C . LEU A 1 169 ? -19.100 3.009 -1.344 1.00 52.16 169 LEU A C 1
ATOM 1321 O O . LEU A 1 169 ? -18.824 4.196 -1.402 1.00 52.16 169 LEU A O 1
ATOM 1325 N N . THR A 1 170 ? -19.653 2.375 -2.381 1.00 49.12 170 THR A N 1
ATOM 1326 C CA . THR A 1 170 ? -20.106 3.030 -3.617 1.00 49.12 170 THR A CA 1
ATOM 1327 C C . THR A 1 170 ? -21.555 3.508 -3.466 1.00 49.12 170 THR A C 1
ATOM 1329 O O . THR A 1 170 ? -22.439 3.102 -4.222 1.00 49.12 170 THR A O 1
ATOM 1332 N N . GLY A 1 171 ? -21.846 4.298 -2.431 1.00 39.50 171 GLY A N 1
ATOM 1333 C CA . GLY A 1 171 ? -23.176 4.867 -2.202 1.00 39.50 171 GLY A CA 1
ATOM 1334 C C . GLY A 1 171 ? -23.208 6.350 -2.550 1.00 39.50 171 GLY A C 1
ATOM 1335 O O . GLY A 1 171 ? -22.563 7.090 -1.833 1.00 39.50 171 GLY A O 1
ATOM 1336 N N . LEU A 1 172 ? -23.950 6.729 -3.607 1.00 38.97 172 LEU A N 1
ATOM 1337 C CA . LEU A 1 172 ? -24.410 8.055 -4.115 1.00 38.97 172 LEU A CA 1
ATOM 1338 C C . LEU A 1 172 ? -23.525 9.327 -4.018 1.00 38.97 172 LEU A C 1
ATOM 1340 O O . LEU A 1 172 ? -23.768 10.248 -4.788 1.00 38.97 172 LEU A O 1
ATOM 1344 N N . ASP A 1 173 ? -22.502 9.377 -3.172 1.00 43.25 173 ASP A N 1
ATOM 1345 C CA . ASP A 1 173 ? -21.517 10.456 -3.032 1.00 43.25 173 ASP A CA 1
ATOM 1346 C C . ASP A 1 173 ? -20.189 10.132 -3.763 1.00 43.25 173 ASP A C 1
ATOM 1348 O O . ASP A 1 173 ? -19.176 10.797 -3.552 1.00 43.25 173 ASP A O 1
ATOM 1352 N N . PHE A 1 174 ? -20.183 9.088 -4.605 1.00 45.38 174 PHE A N 1
ATOM 1353 C CA . PHE A 1 174 ? -19.003 8.545 -5.301 1.00 45.38 174 PHE A CA 1
ATOM 1354 C C . PHE A 1 174 ? -19.181 8.458 -6.838 1.00 45.38 174 PHE A C 1
ATOM 1356 O O . PHE A 1 174 ? -18.425 7.734 -7.489 1.00 45.38 174 PHE A O 1
ATOM 1363 N N . GLU A 1 175 ? -20.173 9.158 -7.411 1.00 34.56 175 GLU A N 1
ATOM 1364 C CA . GLU A 1 175 ? -20.293 9.400 -8.869 1.00 34.56 175 GLU A CA 1
ATOM 1365 C C . GLU A 1 175 ? -19.731 10.768 -9.276 1.00 34.56 175 GLU A C 1
ATOM 1367 O O . GLU A 1 175 ? -20.004 11.761 -8.562 1.00 34.56 175 GLU A O 1
#

Sequence (175 aa):
MSFYATVVGYIQYRSQTFLDAALDKLRYGGWLDTENQWRTDSQSEGDAHPSSVDSENLLLVVPSDLYRNLARISTSLFVGATDGVLVISSVDGCFDAWVERPLPAAAAPDPTTDAITSIEAVDLEAFAREYDLGVKRFGASTPGEYAAWQNRVLRAFHREFDPELPPHLTGLDFE

pLDDT: mean 86.15, std 15.13, range [34.56, 97.94]

Organism: NCBI:txid3026162

Foldseek 3Di:
DKFKKFKWKKFAAPDPVLLVVLLVVCVVVVQAPPVRFGDAPDPDPDDRDFPQADNVRRMGTDHGGMDMCPVVCVQVSLQRTPWMKMWMAGLPPPFGIKIKIFDNCSNPPDPPDPGGIDIGGDDLQVQCVVVVLHDDDPVRDPVVVNSVSSVVSVVVSCVVPHDDDPPVPPPPRND

Radius of gyration: 16.93 Å; chains: 1; bounding box: 46×32×46 Å